Protein AF-A0A433P7K1-F1 (afdb_monomer_lite)

InterPro domains:
  IPR014752 Arrestin-like, C-terminal domain superfamily [G3DSA:2.60.40.640] (4-95)

Organism: NCBI:txid994334

Foldseek 3Di:
DDDDDDDPPPPPPPPPPPPDPPDDPPDDDDDDDDDDDDPPDPQAFFDDPPPPDTDWDKDKDWDDDPPDPDDIDIDIDTDGDHDDDDCVDPQFQAKDKDKDKAFCVNVPPDDDDDDDDDDPVDGFIWIFIAIFRGRDDDVPGDRDDPDPDRPGDGDDD

pLDDT: mean 71.17, std 17.54, range [34.78, 93.5]

Secondary structure (DSSP, 8-state):
-PPPPPPP-----------S-----SS-----------TTS--PPPEEETTTEEE-EEEEEEE--TT-SSPPEEEEEEE-------TTSGGGG--EEEEEEEEHHHH--S--------------EEEEEEEES-S---TT-----S------B----

Radius of gyration: 35.49 Å; chains: 1; bounding box: 98×57×79 Å

Structure (mmCIF, N/CA/C/O backbone):
data_AF-A0A433P7K1-F1
#
_entry.id   AF-A0A433P7K1-F1
#
loop_
_atom_site.group_PDB
_atom_site.id
_atom_site.type_symbol
_atom_site.label_atom_id
_atom_site.label_alt_id
_atom_site.label_comp_id
_atom_site.label_asym_id
_atom_site.label_entity_id
_atom_site.label_seq_id
_atom_site.pdbx_PDB_ins_code
_atom_site.Cartn_x
_atom_site.Cartn_y
_atom_site.Cartn_z
_atom_site.occupancy
_atom_site.B_iso_or_equiv
_atom_site.auth_seq_id
_atom_site.auth_comp_id
_atom_site.auth_asym_id
_atom_site.auth_atom_id
_atom_site.pdbx_PDB_model_num
ATOM 1 N N . MET A 1 1 ? -63.095 -32.916 33.454 1.00 42.34 1 MET A N 1
ATOM 2 C CA . MET A 1 1 ? -62.259 -32.723 34.657 1.00 42.34 1 MET A CA 1
ATOM 3 C C . MET A 1 1 ? -61.052 -31.912 34.228 1.00 42.34 1 MET A C 1
ATOM 5 O O . MET A 1 1 ? -60.185 -32.436 33.545 1.00 42.34 1 MET A O 1
ATOM 9 N N . THR A 1 2 ? -61.092 -30.609 34.478 1.00 45.50 2 THR A N 1
ATOM 10 C CA . THR A 1 2 ? -60.116 -29.614 34.014 1.00 45.50 2 THR A CA 1
ATOM 11 C C . THR A 1 2 ? -59.129 -29.316 35.136 1.00 45.50 2 THR A C 1
ATOM 13 O O . THR A 1 2 ? -59.542 -28.942 36.232 1.00 45.50 2 THR A O 1
ATOM 16 N N . LEU A 1 3 ? -57.841 -29.530 34.867 1.00 49.00 3 LEU A N 1
ATOM 17 C CA . LEU A 1 3 ? -56.744 -29.209 35.780 1.00 49.00 3 LEU A CA 1
ATOM 18 C C . LEU A 1 3 ? -56.605 -27.679 35.919 1.00 49.00 3 LEU A C 1
ATOM 20 O O . LEU A 1 3 ? -56.736 -26.984 34.909 1.00 49.00 3 LEU A O 1
ATOM 24 N N . PRO A 1 4 ? -56.338 -27.142 37.122 1.00 53.22 4 PRO A N 1
ATOM 25 C CA . PRO A 1 4 ? -56.082 -25.720 37.300 1.00 53.22 4 PRO A CA 1
ATOM 26 C C . PRO A 1 4 ? -54.683 -25.351 36.787 1.00 53.22 4 PRO A C 1
ATOM 28 O O . PRO A 1 4 ? -53.683 -25.984 37.126 1.00 53.22 4 PRO A O 1
ATOM 31 N N . THR A 1 5 ? -54.633 -24.317 35.953 1.00 62.72 5 THR A N 1
ATOM 32 C CA . THR A 1 5 ? -53.419 -23.682 35.432 1.00 62.72 5 THR A CA 1
ATOM 33 C C . THR A 1 5 ? -52.650 -22.992 36.572 1.00 62.72 5 THR A C 1
ATOM 35 O O . THR A 1 5 ? -53.290 -22.354 37.411 1.00 62.72 5 THR A O 1
ATOM 38 N N . PRO A 1 6 ? -51.307 -23.077 36.626 1.00 56.12 6 PRO A N 1
ATOM 39 C CA . PRO A 1 6 ? -50.515 -22.331 37.603 1.00 56.12 6 PRO A CA 1
ATOM 40 C C . PRO A 1 6 ? -50.603 -20.810 37.364 1.00 56.12 6 PRO A C 1
ATOM 42 O O . PRO A 1 6 ? -50.883 -20.390 36.234 1.00 56.12 6 PRO A O 1
ATOM 45 N N . PRO A 1 7 ? -50.369 -19.981 38.401 1.00 54.16 7 PRO A N 1
ATOM 46 C CA . PRO A 1 7 ? -50.376 -18.531 38.258 1.00 54.16 7 PRO A CA 1
ATOM 47 C C . PRO A 1 7 ? -49.285 -18.098 37.277 1.00 54.16 7 PRO A C 1
ATOM 49 O O . PRO A 1 7 ? -48.172 -18.626 37.305 1.00 54.16 7 PRO A O 1
ATOM 52 N N . ARG A 1 8 ? -49.620 -17.147 36.401 1.00 53.72 8 ARG A N 1
ATOM 53 C CA . ARG A 1 8 ? -48.635 -16.443 35.582 1.00 53.72 8 ARG A CA 1
ATOM 54 C C . ARG A 1 8 ? -47.794 -15.587 36.524 1.00 53.72 8 ARG A C 1
ATOM 56 O O . ARG A 1 8 ? -48.334 -14.807 37.300 1.00 53.72 8 ARG A O 1
ATOM 63 N N . ASP A 1 9 ? -46.491 -15.832 36.504 1.00 54.47 9 ASP A N 1
ATOM 64 C CA . ASP A 1 9 ? -45.502 -14.959 37.116 1.00 54.47 9 ASP A CA 1
ATOM 65 C C . ASP A 1 9 ? -45.401 -13.735 36.207 1.00 54.47 9 ASP A C 1
ATOM 67 O O . ASP A 1 9 ? -44.711 -13.742 35.184 1.00 54.47 9 ASP A O 1
ATOM 71 N N . ASP A 1 10 ? -46.225 -12.737 36.513 1.00 48.81 10 ASP A N 1
ATOM 72 C CA . ASP A 1 10 ? -46.246 -11.442 35.853 1.00 48.81 10 ASP A CA 1
ATOM 73 C C . ASP A 1 10 ? -45.003 -10.671 36.319 1.00 48.81 10 ASP A C 1
ATOM 75 O O . ASP A 1 10 ? -45.071 -9.741 37.120 1.00 48.81 10 ASP A O 1
ATOM 79 N N . GLY A 1 11 ? -43.836 -11.115 35.850 1.00 46.97 11 GLY A N 1
ATOM 80 C CA . GLY A 1 11 ? -42.583 -10.388 35.963 1.00 46.97 11 GLY A CA 1
ATOM 81 C C . GLY A 1 11 ? -42.649 -9.133 35.101 1.00 46.97 11 GLY A C 1
ATOM 82 O O . GLY A 1 11 ? -42.068 -9.086 34.018 1.00 46.97 11 GLY A O 1
ATOM 83 N N . GLU A 1 12 ? -43.381 -8.121 35.566 1.00 43.31 12 GLU A N 1
ATOM 84 C CA . GLU A 1 12 ? -43.163 -6.738 35.163 1.00 43.31 12 GLU A CA 1
ATOM 85 C C . GLU A 1 12 ? -41.742 -6.360 35.600 1.00 43.31 12 GLU A C 1
ATOM 87 O O . GLU A 1 12 ? -41.503 -5.841 36.691 1.00 43.31 12 GLU A O 1
ATOM 92 N N . GLU A 1 13 ? -40.757 -6.642 34.743 1.00 50.41 13 GLU A N 1
ATOM 93 C CA . GLU A 1 13 ? -39.520 -5.876 34.757 1.00 50.41 13 GLU A CA 1
ATOM 94 C C . GLU A 1 13 ? -39.895 -4.434 34.417 1.00 50.41 13 GLU A C 1
ATOM 96 O O . GLU A 1 13 ? -40.011 -4.039 33.254 1.00 50.41 13 GLU A O 1
ATOM 101 N N . ASP A 1 14 ? -40.099 -3.644 35.468 1.00 44.91 14 ASP A N 1
ATOM 102 C CA . ASP A 1 14 ? -40.046 -2.191 35.449 1.00 44.91 14 ASP A CA 1
ATOM 10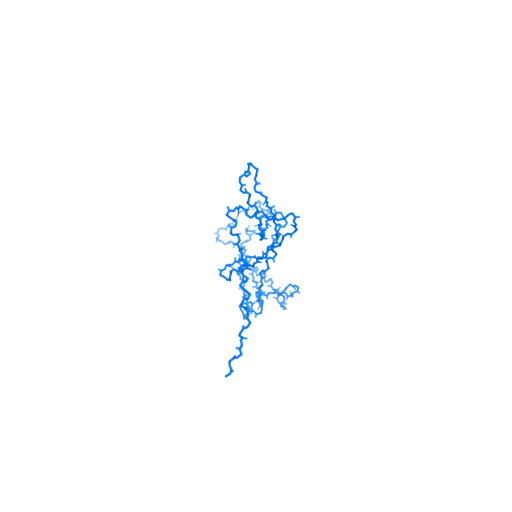3 C C . ASP A 1 14 ? -38.665 -1.768 34.919 1.00 44.91 14 ASP A C 1
ATOM 105 O O . ASP A 1 14 ? -37.747 -1.400 35.662 1.00 44.91 14 ASP A O 1
ATOM 109 N N . VAL A 1 15 ? -38.493 -1.803 33.595 1.00 49.34 15 VAL A N 1
ATOM 110 C CA . VAL A 1 15 ? -37.402 -1.120 32.909 1.00 49.34 15 VAL A CA 1
ATOM 111 C C . VAL A 1 15 ? -37.699 0.365 33.050 1.00 49.34 15 VAL A C 1
ATOM 113 O O . VAL A 1 15 ? -38.279 1.013 32.174 1.00 49.34 15 VAL A O 1
ATOM 116 N N . LYS A 1 16 ? -37.308 0.922 34.201 1.00 49.59 16 LYS A N 1
ATOM 117 C CA . LYS A 1 16 ? -37.232 2.360 34.425 1.00 49.59 16 LYS A CA 1
ATOM 118 C C . LYS A 1 16 ? -36.347 2.941 33.329 1.00 49.59 16 LYS A C 1
ATOM 120 O O . LYS A 1 16 ? -35.124 2.941 33.428 1.00 49.59 16 LYS A O 1
ATOM 125 N N . LYS A 1 17 ? -36.983 3.459 32.277 1.00 52.22 17 LYS A N 1
ATOM 126 C CA . LYS A 1 17 ? -36.369 4.320 31.266 1.00 52.22 17 LYS A CA 1
ATOM 127 C C . LYS A 1 17 ? -35.896 5.590 31.975 1.00 52.22 17 LYS A C 1
ATOM 129 O O . LYS A 1 17 ? -36.625 6.579 32.066 1.00 52.22 17 LYS A O 1
ATOM 134 N N . SER A 1 18 ? -34.684 5.563 32.518 1.00 50.53 18 SER A N 1
ATOM 135 C CA . SER A 1 18 ? -34.020 6.755 33.021 1.00 50.53 18 SER A CA 1
ATOM 136 C C . SER A 1 18 ? -33.713 7.663 31.826 1.00 50.53 18 SER A C 1
ATOM 138 O O . SER A 1 18 ? -32.836 7.402 31.010 1.00 50.53 18 SER A O 1
ATOM 140 N N . LYS A 1 19 ? -34.479 8.752 31.694 1.00 56.34 19 LYS A N 1
ATOM 141 C CA . LYS A 1 19 ? -34.208 9.867 30.768 1.00 56.34 19 LYS A CA 1
ATOM 142 C C . LYS A 1 19 ? -33.075 10.750 31.312 1.00 56.34 19 LYS A C 1
ATOM 144 O O . LYS A 1 19 ? -33.246 11.953 31.481 1.00 56.34 19 LYS A O 1
ATOM 149 N N . GLY A 1 20 ? -31.949 10.140 31.658 1.00 55.28 20 GLY A N 1
ATOM 150 C CA . GLY A 1 20 ? -30.733 10.820 32.090 1.00 55.28 20 GLY A CA 1
ATOM 151 C C . GLY A 1 20 ? -29.548 10.341 31.255 1.00 55.28 20 GLY A C 1
ATOM 152 O O . GLY A 1 20 ? -29.640 9.272 30.649 1.00 55.28 20 GLY A O 1
ATOM 153 N N . PRO A 1 21 ? -28.451 11.113 31.184 1.00 63.31 21 PRO A N 1
ATOM 154 C CA . PRO A 1 21 ? -27.229 10.635 30.553 1.00 63.31 21 PRO A CA 1
ATOM 155 C C . PRO A 1 21 ? -26.833 9.299 31.189 1.00 63.31 21 PRO A C 1
ATOM 157 O O . PRO A 1 21 ? -26.776 9.177 32.414 1.00 63.31 21 PRO A O 1
ATOM 160 N N . ILE A 1 22 ? -26.619 8.284 30.349 1.00 73.62 22 ILE A N 1
ATOM 161 C CA . ILE A 1 22 ? -2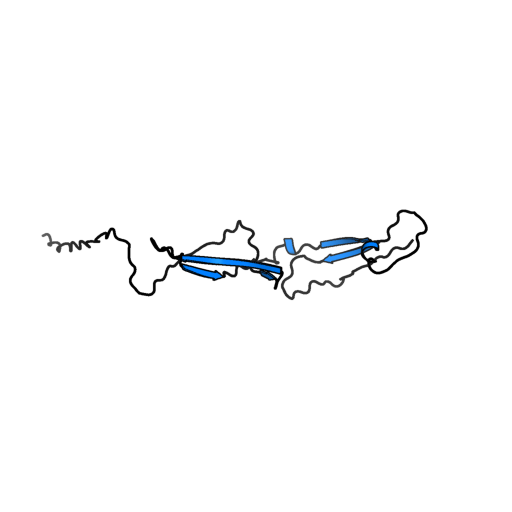6.160 6.970 30.793 1.00 73.62 22 ILE A CA 1
ATOM 162 C C . ILE A 1 22 ? -24.704 7.144 31.212 1.00 73.62 22 ILE A C 1
ATOM 164 O O . ILE A 1 22 ? -23.796 7.157 30.382 1.00 73.62 22 ILE A O 1
ATOM 168 N N . THR A 1 23 ? -24.486 7.341 32.507 1.00 73.69 23 THR A N 1
ATOM 169 C CA . THR A 1 23 ? -23.146 7.340 33.081 1.00 73.69 23 THR A CA 1
ATOM 170 C C . THR A 1 23 ? -22.702 5.893 33.206 1.00 73.69 23 THR A C 1
ATOM 172 O O . THR A 1 23 ? -23.307 5.113 33.937 1.00 73.69 23 THR A O 1
ATOM 175 N N . LEU A 1 24 ? -21.663 5.527 32.462 1.00 78.88 24 LEU A N 1
ATOM 176 C CA . LEU A 1 24 ? -21.035 4.223 32.600 1.00 78.88 24 LEU A CA 1
ATOM 177 C C . LEU A 1 24 ? -20.294 4.142 33.940 1.00 78.88 24 LEU A C 1
ATOM 179 O O . LEU A 1 24 ? -19.613 5.090 34.334 1.00 78.88 24 LEU A O 1
ATOM 183 N N . ASP A 1 25 ? -20.393 2.996 34.614 1.00 87.81 25 ASP A N 1
ATOM 184 C CA . ASP A 1 25 ? -19.639 2.741 35.843 1.00 87.81 25 ASP A CA 1
ATOM 185 C C . ASP A 1 25 ? -18.128 2.875 35.609 1.00 87.81 25 ASP A C 1
ATOM 187 O O . ASP A 1 25 ? -17.634 2.636 34.501 1.00 87.81 25 ASP A O 1
ATOM 191 N N . ALA A 1 26 ? -17.379 3.184 36.670 1.00 84.00 26 ALA A N 1
ATOM 192 C CA . ALA A 1 26 ? -15.918 3.266 36.661 1.00 84.00 26 ALA A CA 1
ATOM 193 C C . ALA A 1 26 ? -15.263 1.872 36.557 1.00 84.00 26 ALA A C 1
ATOM 195 O O . ALA A 1 26 ? -14.602 1.395 37.477 1.00 84.00 26 ALA A O 1
ATOM 196 N N . LYS A 1 27 ? -15.472 1.206 35.422 1.00 90.50 27 LYS A N 1
ATOM 197 C CA . LYS A 1 27 ? -14.898 -0.088 35.052 1.00 90.50 27 LYS A CA 1
ATOM 198 C C . LYS A 1 27 ? -14.337 -0.025 33.636 1.00 90.50 27 LYS A C 1
ATOM 200 O O . LYS A 1 27 ? -14.585 0.926 32.897 1.00 90.50 27 LYS A O 1
ATOM 205 N N . GLN A 1 28 ? -13.575 -1.043 33.253 1.00 88.81 28 GLN A N 1
ATOM 206 C CA . GLN A 1 28 ? -13.144 -1.186 31.870 1.00 88.81 28 GLN A CA 1
ATOM 207 C C . GLN A 1 28 ? -14.355 -1.507 30.988 1.00 88.81 28 GLN A C 1
ATOM 209 O O . GLN A 1 28 ? -15.113 -2.432 31.277 1.00 88.81 28 GLN A O 1
ATOM 214 N N . HIS A 1 29 ? -14.511 -0.742 29.910 1.00 89.00 29 HIS A N 1
ATOM 215 C CA . HIS A 1 29 ? -15.521 -0.970 28.878 1.00 89.00 29 HIS A CA 1
ATOM 216 C C . HIS A 1 29 ? -14.829 -1.328 27.572 1.00 89.00 29 HIS A C 1
ATOM 218 O O . HIS A 1 29 ? -13.711 -0.884 27.305 1.00 89.00 29 HIS A O 1
ATOM 224 N N . SER A 1 30 ? -15.480 -2.153 26.765 1.00 90.31 30 SER A N 1
ATOM 225 C CA . SER A 1 30 ? -14.998 -2.544 25.444 1.00 90.31 30 SER A CA 1
ATOM 226 C C . SER A 1 30 ? -16.095 -2.262 24.431 1.00 90.31 30 SER A C 1
ATOM 228 O O . SER A 1 30 ? -17.255 -2.592 24.666 1.00 90.31 30 SER A O 1
ATOM 230 N N . PHE A 1 31 ? -15.715 -1.606 23.339 1.00 88.88 31 PHE A N 1
ATOM 231 C CA . PHE A 1 31 ? -16.606 -1.233 22.251 1.00 88.88 31 PHE A CA 1
ATOM 232 C C . PHE A 1 31 ? -16.071 -1.890 20.988 1.00 88.88 31 PHE A C 1
ATOM 234 O O . PHE A 1 31 ? -15.028 -1.491 20.470 1.00 88.88 31 PHE A O 1
ATOM 241 N N . GLU A 1 32 ? -16.748 -2.939 20.542 1.00 92.06 32 GLU A N 1
ATOM 242 C CA . GLU A 1 32 ? -16.380 -3.643 19.321 1.00 92.06 32 GLU A CA 1
ATOM 243 C C . GLU A 1 32 ? -16.882 -2.869 18.103 1.00 92.06 32 GLU A C 1
ATOM 245 O O . GLU A 1 32 ? -17.973 -2.294 18.112 1.00 92.06 32 GLU A O 1
ATOM 250 N N . PHE A 1 33 ? -16.070 -2.846 17.052 1.00 89.94 33 PHE A N 1
ATOM 251 C CA . PHE A 1 33 ? -16.443 -2.285 15.764 1.00 89.94 33 PHE A CA 1
ATOM 252 C C . PHE A 1 33 ? -15.790 -3.093 14.646 1.00 89.94 33 PHE A C 1
ATOM 254 O O . PHE A 1 33 ? -14.722 -3.679 14.820 1.00 89.94 33 PHE A O 1
ATOM 261 N N . GLU A 1 34 ? -16.429 -3.078 13.483 1.00 90.69 34 GLU A N 1
ATOM 262 C CA . GLU A 1 34 ? -15.927 -3.682 12.257 1.00 90.69 34 GLU A CA 1
ATOM 263 C C . GLU A 1 34 ? -16.025 -2.652 11.133 1.00 90.69 34 GLU A C 1
ATOM 265 O O . GLU A 1 34 ? -16.952 -1.838 11.090 1.00 90.69 34 GLU A O 1
ATOM 270 N N . PHE A 1 35 ? -15.055 -2.670 10.225 1.00 88.38 35 PHE A N 1
ATOM 271 C CA . PHE A 1 35 ? -15.108 -1.887 9.001 1.00 88.38 35 PHE A CA 1
ATOM 272 C C . PHE A 1 35 ? -14.530 -2.702 7.849 1.00 88.38 35 PHE A C 1
ATOM 274 O O . PHE A 1 35 ? -13.627 -3.517 8.029 1.00 88.38 35 PHE A O 1
ATOM 281 N N . VAL A 1 36 ? -15.049 -2.451 6.651 1.00 86.75 36 VAL A N 1
ATOM 282 C CA . VAL A 1 36 ? -14.590 -3.090 5.420 1.00 86.75 36 VAL A CA 1
ATOM 283 C C . VAL A 1 36 ? -13.903 -2.038 4.566 1.00 86.75 36 VAL A C 1
ATOM 285 O O . VAL A 1 36 ? -14.438 -0.947 4.366 1.00 86.75 36 VAL A O 1
ATOM 288 N N . ILE A 1 37 ? -12.717 -2.366 4.058 1.00 83.25 37 ILE A N 1
ATOM 289 C CA . ILE A 1 37 ? -12.010 -1.520 3.097 1.00 83.25 37 ILE A CA 1
ATOM 290 C C . ILE A 1 37 ? -12.726 -1.649 1.741 1.00 83.25 37 ILE A C 1
ATOM 292 O O . ILE A 1 37 ? -12.844 -2.767 1.235 1.00 83.25 37 ILE A O 1
ATOM 296 N N . PRO A 1 38 ? -13.230 -0.554 1.142 1.00 82.56 38 PRO A N 1
ATOM 297 C CA . PRO A 1 38 ? -13.932 -0.631 -0.134 1.00 82.56 38 PRO A CA 1
ATOM 298 C C . PRO A 1 38 ? -13.019 -1.108 -1.272 1.00 82.56 38 PRO A C 1
ATOM 300 O O . PRO A 1 38 ? -11.942 -0.556 -1.483 1.00 82.56 38 PRO A O 1
ATOM 303 N N . ASN A 1 39 ? -13.481 -2.087 -2.056 1.00 78.31 39 ASN A N 1
ATOM 304 C CA . ASN A 1 39 ? -12.719 -2.666 -3.176 1.00 78.31 39 ASN A CA 1
ATOM 305 C C . ASN A 1 39 ? -12.633 -1.756 -4.415 1.00 78.31 39 ASN A C 1
ATOM 307 O O . ASN A 1 39 ? -11.929 -2.071 -5.367 1.00 78.31 39 ASN A O 1
ATOM 311 N N . ASN A 1 40 ? -13.393 -0.662 -4.444 1.00 81.06 40 ASN A N 1
ATOM 312 C CA . ASN A 1 40 ? -13.419 0.301 -5.545 1.00 81.06 40 ASN A CA 1
ATOM 313 C C . ASN A 1 40 ? -12.429 1.461 -5.356 1.00 81.06 40 ASN A C 1
ATOM 315 O O . ASN A 1 40 ? -12.435 2.395 -6.155 1.00 81.06 40 ASN A O 1
ATOM 319 N N . LEU A 1 41 ? -11.630 1.433 -4.289 1.00 78.88 41 LEU A N 1
ATOM 320 C CA . LEU A 1 41 ? -10.606 2.429 -4.011 1.00 78.88 41 LEU A CA 1
ATOM 321 C C . LEU A 1 41 ? -9.232 1.821 -4.289 1.00 78.88 41 LEU A C 1
ATOM 323 O O . LEU A 1 41 ? -8.871 0.795 -3.716 1.00 78.88 41 LEU A O 1
ATOM 327 N N . GLU A 1 42 ? -8.454 2.478 -5.144 1.00 79.31 42 GLU A N 1
ATOM 328 C CA . GLU A 1 42 ? -7.043 2.155 -5.354 1.00 79.31 42 GLU A CA 1
ATOM 329 C C . GLU A 1 42 ? -6.241 2.673 -4.154 1.00 79.31 42 GLU A C 1
ATOM 331 O O . GLU A 1 42 ? -5.741 3.799 -4.144 1.00 79.31 42 GLU A O 1
ATOM 336 N N . LEU A 1 43 ? -6.201 1.873 -3.087 1.00 81.62 43 LEU A N 1
ATOM 337 C CA . LEU A 1 43 ? -5.462 2.193 -1.873 1.00 81.62 43 LEU A CA 1
ATOM 338 C C . LEU A 1 43 ? -4.035 1.638 -1.968 1.00 81.62 43 LEU A C 1
ATOM 340 O O . LEU A 1 43 ? -3.864 0.417 -1.964 1.00 81.62 43 LEU A O 1
ATOM 344 N N . PRO A 1 44 ? -3.004 2.499 -2.020 1.00 83.75 44 PRO A N 1
ATOM 345 C CA . PRO A 1 44 ? -1.623 2.038 -2.055 1.00 83.75 44 PRO A CA 1
ATOM 346 C C . PRO A 1 44 ? -1.235 1.340 -0.748 1.00 83.75 44 PRO A C 1
ATOM 348 O O . PRO A 1 44 ? -1.783 1.620 0.322 1.00 83.75 44 PRO A O 1
ATOM 351 N N . SER A 1 45 ? -0.233 0.466 -0.815 1.00 85.88 45 SER A N 1
ATOM 352 C CA . SER A 1 45 ? 0.355 -0.140 0.384 1.00 85.88 45 SER A CA 1
ATOM 353 C C . SER A 1 45 ? 0.849 0.906 1.384 1.00 85.88 45 SER A C 1
ATOM 355 O O . SER A 1 45 ? 1.363 1.962 1.007 1.00 85.88 45 SER A O 1
ATOM 357 N N . PHE A 1 46 ? 0.781 0.557 2.668 1.00 86.19 46 PHE A N 1
ATOM 358 C CA . PHE A 1 46 ? 1.553 1.217 3.710 1.00 86.19 46 PHE A CA 1
ATOM 359 C C . PHE A 1 46 ? 3.030 1.241 3.299 1.00 86.19 46 PHE A C 1
ATOM 361 O O . PHE A 1 46 ? 3.622 0.200 3.005 1.00 86.19 46 PHE A O 1
ATOM 368 N N . MET A 1 47 ? 3.619 2.433 3.275 1.00 83.88 47 MET A N 1
ATOM 369 C CA . MET A 1 47 ? 4.993 2.642 2.831 1.00 83.88 47 MET A CA 1
ATOM 370 C C . MET A 1 47 ? 5.627 3.768 3.637 1.00 83.88 47 MET A C 1
ATOM 372 O O . MET A 1 47 ? 5.022 4.821 3.824 1.00 83.88 47 MET A O 1
ATOM 376 N N . GLU A 1 48 ? 6.865 3.565 4.070 1.00 82.00 48 GLU A N 1
ATOM 377 C CA . GLU A 1 48 ? 7.679 4.582 4.729 1.00 82.00 48 GLU A CA 1
ATOM 378 C C . GLU A 1 48 ? 8.958 4.780 3.908 1.00 82.00 48 GLU A C 1
ATOM 380 O O . GLU A 1 48 ? 9.863 3.945 3.918 1.00 82.00 48 GLU A O 1
ATOM 385 N N . LEU A 1 49 ? 9.013 5.873 3.146 1.00 79.56 49 LEU A N 1
ATOM 386 C CA . LEU A 1 49 ? 10.201 6.292 2.405 1.00 79.56 49 LEU A CA 1
ATOM 387 C C . LEU A 1 49 ? 11.005 7.223 3.306 1.00 79.56 49 LEU A C 1
ATOM 389 O O . LEU A 1 49 ? 10.916 8.439 3.160 1.00 79.56 49 LEU A O 1
ATOM 393 N N . PHE A 1 50 ? 11.745 6.653 4.261 1.00 76.44 50 PHE A N 1
ATOM 394 C CA . PHE A 1 50 ? 12.663 7.343 5.183 1.00 76.44 50 PHE A CA 1
ATOM 395 C C . PHE A 1 50 ? 12.286 8.809 5.503 1.00 76.44 50 PHE A C 1
ATOM 397 O O . PHE A 1 50 ? 11.561 9.061 6.458 1.00 76.44 50 PHE A O 1
ATOM 404 N N . LYS A 1 51 ? 12.796 9.782 4.725 1.00 78.31 51 LYS A N 1
ATOM 405 C CA . LYS A 1 51 ? 12.574 11.230 4.918 1.00 78.31 51 LYS A CA 1
ATOM 406 C C . LYS A 1 51 ? 11.697 11.906 3.855 1.00 78.31 51 LYS A C 1
ATOM 408 O O . LYS A 1 51 ? 11.401 13.087 3.998 1.00 78.31 51 LYS A O 1
ATOM 413 N N . GLU A 1 52 ? 11.328 11.208 2.789 1.00 78.25 52 GLU A N 1
ATOM 414 C CA . GLU A 1 52 ? 10.721 11.799 1.585 1.00 78.25 52 GLU A CA 1
ATOM 415 C C . GLU A 1 52 ? 9.196 11.678 1.573 1.00 78.2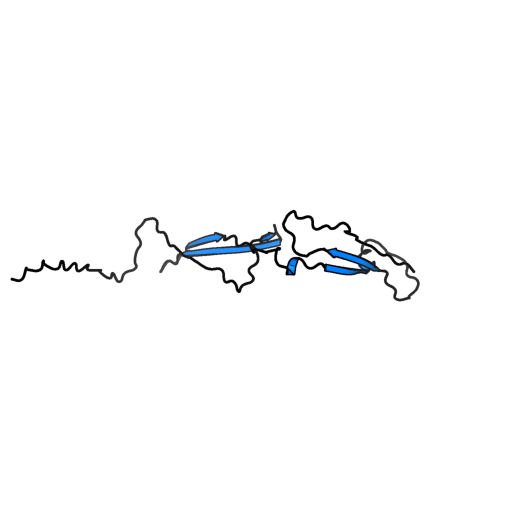5 52 GLU A C 1
ATOM 417 O O . GLU A 1 52 ? 8.516 12.511 0.977 1.00 78.25 52 GLU A O 1
ATOM 422 N N . GLY A 1 53 ? 8.636 10.691 2.274 1.00 82.19 53 GLY A N 1
ATOM 423 C CA . GLY A 1 53 ? 7.190 10.561 2.398 1.00 82.19 53 GLY A CA 1
ATOM 424 C C . GLY A 1 53 ? 6.753 9.283 3.099 1.00 82.19 53 GLY A C 1
ATOM 425 O O . GLY A 1 53 ? 7.498 8.310 3.191 1.00 82.19 53 GLY A O 1
ATOM 426 N N . MET A 1 54 ? 5.515 9.278 3.587 1.00 87.62 54 MET A N 1
ATOM 427 C CA . MET A 1 54 ? 4.892 8.078 4.138 1.00 87.62 54 MET A CA 1
ATOM 428 C C . MET A 1 54 ? 3.436 7.964 3.692 1.00 87.62 54 MET A C 1
ATOM 430 O O . MET A 1 54 ? 2.721 8.963 3.608 1.00 87.62 54 MET A O 1
ATOM 434 N N . ILE A 1 55 ? 2.998 6.733 3.454 1.00 87.06 55 ILE A N 1
ATOM 435 C CA . ILE A 1 55 ? 1.600 6.355 3.267 1.00 87.06 55 ILE A CA 1
ATOM 436 C C . ILE A 1 55 ? 1.190 5.575 4.511 1.00 87.06 55 ILE A C 1
ATOM 438 O O . ILE A 1 55 ? 1.715 4.491 4.768 1.00 87.06 55 ILE A O 1
ATOM 442 N N . ARG A 1 56 ? 0.261 6.134 5.295 1.00 90.31 56 ARG A N 1
ATOM 443 C CA . ARG A 1 56 ? -0.201 5.555 6.559 1.00 90.31 56 ARG A CA 1
ATOM 444 C C . ARG A 1 56 ? -1.714 5.623 6.678 1.00 90.31 56 ARG A C 1
ATOM 446 O O . ARG A 1 56 ? -2.309 6.675 6.467 1.00 90.31 56 ARG A O 1
ATOM 453 N N . TYR A 1 57 ? -2.299 4.518 7.125 1.00 89.62 57 TYR A N 1
ATOM 454 C CA . TYR A 1 57 ? -3.705 4.431 7.493 1.00 89.62 57 TYR A CA 1
ATOM 455 C C . TYR A 1 57 ? -3.825 4.434 9.015 1.00 89.62 57 TYR A C 1
ATOM 457 O O . TYR A 1 57 ? -3.111 3.701 9.703 1.00 89.62 57 TYR A O 1
ATOM 465 N N . THR A 1 58 ? -4.703 5.277 9.549 1.00 91.56 58 THR A N 1
ATOM 466 C CA . THR A 1 58 ? -4.867 5.461 10.994 1.00 91.56 58 THR A CA 1
ATOM 467 C C . THR A 1 58 ? -6.343 5.365 11.359 1.00 91.56 58 THR A C 1
ATOM 469 O O . THR A 1 58 ? -7.178 6.052 10.776 1.00 91.56 58 THR A O 1
ATOM 472 N N . LEU A 1 59 ? -6.653 4.525 12.343 1.00 91.62 59 LEU A N 1
ATOM 473 C CA . LEU A 1 59 ? -7.926 4.528 13.049 1.00 91.62 59 LEU A CA 1
ATOM 474 C C . LEU A 1 59 ? -7.821 5.499 14.215 1.00 91.62 59 LEU A C 1
ATOM 476 O O . LEU A 1 59 ? -6.971 5.337 15.090 1.00 91.62 59 LEU A O 1
ATOM 480 N N . THR A 1 60 ? -8.694 6.497 14.225 1.00 91.69 60 THR A N 1
ATOM 481 C CA . THR A 1 60 ? -8.756 7.491 15.295 1.00 91.69 60 THR A CA 1
ATOM 482 C C . THR A 1 60 ? -10.037 7.284 16.077 1.00 91.69 60 THR A C 1
ATOM 484 O O . THR A 1 60 ? -11.130 7.451 15.541 1.00 91.69 60 THR A O 1
ATOM 487 N N . CYS A 1 61 ? -9.907 6.948 17.355 1.00 90.69 61 CYS A N 1
ATOM 488 C CA . CYS A 1 61 ? -11.027 6.948 18.279 1.00 90.69 61 CYS A CA 1
ATOM 489 C C . CYS A 1 61 ? -11.074 8.303 18.983 1.00 90.69 61 CYS A C 1
ATOM 491 O O . CYS A 1 61 ? -10.096 8.741 19.595 1.00 90.69 61 CYS A O 1
ATOM 493 N N . VAL A 1 62 ? -12.213 8.979 18.865 1.00 89.81 62 VAL A N 1
ATOM 494 C CA . VAL A 1 62 ? -12.470 10.274 19.493 1.00 89.81 62 VAL A CA 1
ATOM 495 C C . VAL A 1 62 ? -13.569 10.073 20.519 1.00 89.81 62 VAL A C 1
ATOM 497 O O . VAL A 1 62 ? -14.682 9.680 20.181 1.00 89.81 62 VAL A O 1
ATOM 500 N N . HIS A 1 63 ? -13.253 10.354 21.776 1.00 85.69 63 HIS A N 1
ATOM 501 C CA . HIS A 1 63 ? -14.244 10.395 22.836 1.00 85.69 63 HIS A CA 1
ATOM 502 C C . HIS A 1 63 ? -14.689 11.841 23.025 1.00 85.69 63 HIS A C 1
ATOM 504 O O . HIS A 1 63 ? -13.946 12.683 23.545 1.00 85.69 63 HIS A O 1
ATOM 510 N N . ASP A 1 64 ? -15.905 12.102 22.555 1.00 79.62 64 ASP A N 1
ATOM 511 C CA . ASP A 1 64 ? -16.579 13.382 22.694 1.00 79.62 64 ASP A CA 1
ATOM 512 C C . ASP A 1 64 ? -17.283 13.455 24.054 1.00 79.62 64 ASP A C 1
ATOM 514 O O . ASP A 1 64 ? -18.097 12.595 24.398 1.00 79.62 64 ASP A O 1
ATOM 518 N N . LYS A 1 65 ? -16.928 14.460 24.855 1.00 73.44 65 LYS A N 1
ATOM 519 C CA . LYS A 1 65 ? -17.507 14.682 26.181 1.00 73.44 65 LYS A CA 1
ATOM 520 C C . LYS A 1 65 ? -18.444 15.874 26.091 1.00 73.44 65 LYS A C 1
ATOM 522 O O . LYS A 1 65 ? -18.009 16.992 25.823 1.00 73.44 65 LYS A O 1
ATOM 527 N N . ALA A 1 66 ? -19.725 15.654 26.375 1.00 68.00 66 ALA A N 1
ATOM 528 C CA . ALA A 1 66 ? -20.679 16.750 26.447 1.00 68.00 66 ALA A CA 1
ATOM 529 C C . ALA A 1 66 ? -20.247 17.758 27.534 1.00 68.00 66 ALA A C 1
ATOM 531 O O . ALA A 1 66 ? -20.032 17.387 28.688 1.00 68.00 66 ALA A O 1
ATOM 532 N N . HIS A 1 67 ? -20.155 19.038 27.159 1.00 62.66 67 HIS A N 1
ATOM 533 C CA . HIS A 1 67 ? -19.966 20.197 28.047 1.00 62.66 67 HIS A CA 1
ATOM 534 C C . HIS A 1 67 ? -18.584 20.413 28.701 1.00 62.66 67 HIS A C 1
ATOM 536 O O . HIS A 1 67 ? -18.495 21.156 29.680 1.00 62.66 67 HIS A O 1
ATOM 542 N N . THR A 1 68 ? -17.484 19.873 28.168 1.00 57.47 68 THR A N 1
ATOM 543 C CA . THR A 1 68 ? -16.135 20.260 28.632 1.00 57.47 68 THR A CA 1
ATOM 544 C C . THR A 1 68 ? -15.550 21.423 27.823 1.00 57.47 68 THR A C 1
ATOM 546 O O . THR A 1 68 ? -15.437 21.350 26.607 1.00 57.47 68 THR A O 1
ATOM 549 N N . LEU A 1 69 ? -15.093 22.480 28.510 1.00 61.00 69 LEU A N 1
ATOM 550 C CA . LEU A 1 69 ? -14.275 23.572 27.938 1.00 61.00 69 LEU A CA 1
ATOM 551 C C . LEU A 1 69 ? -12.860 23.109 27.509 1.00 61.00 69 LEU A C 1
ATOM 553 O O . LEU A 1 69 ? -12.102 23.886 26.935 1.00 61.00 69 LEU A O 1
ATOM 557 N N . GLY A 1 70 ? -12.496 21.857 27.809 1.00 58.16 70 GLY A N 1
ATOM 558 C CA . GLY A 1 70 ? -11.252 21.203 27.402 1.00 58.16 70 GLY A CA 1
ATOM 559 C C . GLY A 1 70 ? -11.510 20.203 26.276 1.00 58.16 70 GLY A C 1
ATOM 560 O O . GLY A 1 70 ? -12.514 19.494 26.309 1.00 58.16 70 GLY A O 1
ATOM 561 N N . GLY A 1 71 ? -10.615 20.181 25.284 1.00 65.19 71 GLY A N 1
ATOM 562 C CA . GLY A 1 71 ? -10.762 19.425 24.037 1.00 65.19 71 GLY A CA 1
ATOM 563 C C . GLY A 1 71 ? -11.011 17.920 24.202 1.00 65.19 71 GLY A C 1
ATOM 564 O O . GLY A 1 71 ? -10.774 17.331 25.258 1.00 65.19 71 GLY A O 1
ATOM 565 N N . SER A 1 72 ? -11.496 17.300 23.127 1.00 77.62 72 SER A N 1
ATOM 566 C CA . SER A 1 72 ? -11.809 15.873 23.074 1.00 77.62 72 SER A CA 1
ATOM 567 C C . SER A 1 72 ? -10.572 15.003 23.313 1.00 77.62 72 SER A C 1
ATOM 569 O O . SER A 1 72 ? -9.458 15.315 22.881 1.00 77.62 72 SER A O 1
ATOM 571 N N . SER A 1 73 ? -10.765 13.879 24.007 1.00 83.81 73 SER A N 1
ATOM 572 C CA . SER A 1 73 ? -9.713 12.868 24.134 1.00 83.81 73 SER A CA 1
ATOM 573 C C . SER A 1 73 ? -9.677 12.022 22.868 1.00 83.81 73 SER A C 1
ATOM 575 O O . SER A 1 73 ? -10.717 11.516 22.443 1.00 83.81 73 SER A O 1
ATOM 577 N N . LYS A 1 74 ? -8.486 11.846 22.291 1.00 89.81 74 LYS A N 1
ATOM 578 C CA . LYS A 1 74 ? -8.268 11.019 21.103 1.00 89.81 74 LYS A CA 1
ATOM 579 C C . LYS A 1 74 ? -7.241 9.923 21.363 1.00 89.81 74 LYS A C 1
ATOM 581 O O . LYS A 1 74 ? -6.268 10.152 22.081 1.00 89.81 74 LYS A O 1
ATOM 586 N N . CYS A 1 75 ? -7.426 8.765 20.743 1.00 89.25 75 CYS A N 1
ATOM 587 C CA . CYS A 1 75 ? -6.375 7.766 20.585 1.00 89.25 75 CYS A CA 1
ATOM 588 C C . CYS A 1 75 ? -6.289 7.312 19.126 1.00 89.25 75 CYS A C 1
ATOM 590 O O . CYS A 1 75 ? -7.278 7.319 18.395 1.00 89.25 75 CYS A O 1
ATOM 592 N N . GLU A 1 76 ? -5.078 6.973 18.697 1.00 93.50 76 GLU A N 1
ATOM 593 C CA . GLU A 1 76 ? -4.762 6.636 17.311 1.00 93.50 76 GLU A CA 1
ATOM 594 C C . GLU A 1 76 ? -4.158 5.232 17.258 1.00 93.50 76 GLU A C 1
ATOM 596 O O . GLU A 1 76 ? -3.344 4.859 18.106 1.00 93.50 76 GLU A O 1
ATOM 601 N N . TYR A 1 77 ? -4.547 4.462 16.248 1.00 89.69 77 TYR A N 1
ATOM 602 C CA . TYR A 1 77 ? -4.008 3.143 15.953 1.00 89.69 77 TYR A CA 1
ATOM 603 C C . TYR A 1 77 ? -3.646 3.054 14.471 1.00 89.69 77 TYR A C 1
ATOM 605 O O . TYR A 1 77 ? -4.462 3.361 13.605 1.00 89.69 77 TYR A O 1
ATOM 613 N N . ASN A 1 78 ? -2.419 2.639 14.162 1.00 89.62 78 ASN A N 1
ATOM 614 C CA . ASN A 1 78 ? -1.963 2.517 12.779 1.00 89.62 78 ASN A CA 1
ATOM 615 C C . ASN A 1 78 ? -2.375 1.162 12.203 1.00 89.62 78 ASN A C 1
ATOM 617 O O . ASN A 1 78 ? -2.042 0.124 12.769 1.00 89.62 78 ASN A O 1
ATOM 621 N N . VAL A 1 79 ? -3.058 1.184 11.060 1.00 86.88 79 VAL A N 1
ATOM 622 C CA . VAL A 1 79 ? -3.496 -0.018 10.346 1.00 86.88 79 VAL A CA 1
ATOM 623 C C . VAL A 1 79 ? -2.533 -0.283 9.187 1.00 86.88 79 VAL A C 1
ATOM 625 O O . VAL A 1 79 ? -2.488 0.508 8.241 1.00 86.88 79 VAL A O 1
ATOM 628 N N . PRO A 1 80 ? -1.752 -1.375 9.220 1.00 80.88 80 PRO A N 1
ATOM 629 C CA . PRO A 1 80 ? -0.877 -1.736 8.114 1.00 80.88 80 PRO A CA 1
ATOM 630 C C . PRO A 1 80 ? -1.706 -2.362 6.985 1.00 80.88 80 PRO A C 1
ATOM 632 O O . PRO A 1 80 ? -1.923 -3.571 6.951 1.00 80.88 80 PRO A O 1
ATOM 635 N N . ILE A 1 81 ? -2.193 -1.534 6.060 1.00 83.06 81 ILE A N 1
ATOM 636 C CA . ILE A 1 81 ? -2.825 -2.017 4.826 1.00 83.06 81 ILE A CA 1
ATOM 637 C C . ILE A 1 81 ? -1.716 -2.346 3.827 1.00 83.06 81 ILE A C 1
ATOM 639 O O . ILE A 1 81 ? -0.894 -1.489 3.514 1.00 83.06 81 ILE A O 1
ATOM 643 N N . ILE A 1 82 ? -1.685 -3.582 3.333 1.00 76.88 82 ILE A N 1
ATOM 644 C CA . ILE A 1 82 ? -0.732 -4.030 2.314 1.00 76.88 82 ILE A CA 1
ATOM 645 C C . ILE A 1 82 ? -1.526 -4.351 1.054 1.00 76.88 82 ILE A C 1
ATOM 647 O O . ILE A 1 82 ? -2.432 -5.185 1.079 1.00 76.88 82 ILE A O 1
ATOM 651 N N . GLU A 1 83 ? -1.175 -3.697 -0.045 1.00 73.75 83 GLU A N 1
ATOM 652 C CA . GLU A 1 83 ? -1.685 -4.049 -1.360 1.00 73.75 83 GLU A CA 1
ATOM 653 C C . GLU A 1 83 ? -1.146 -5.428 -1.734 1.00 73.75 83 GLU A C 1
ATOM 655 O O . GLU A 1 83 ? 0.064 -5.677 -1.761 1.00 73.75 83 GLU A O 1
ATOM 660 N N . ARG A 1 84 ? -2.056 -6.351 -2.030 1.00 74.31 84 ARG A N 1
ATOM 661 C CA . ARG A 1 84 ? -1.679 -7.662 -2.536 1.00 74.31 84 ARG A CA 1
ATOM 662 C C . ARG A 1 84 ? -1.592 -7.593 -4.054 1.00 74.31 84 ARG A C 1
ATOM 664 O O . ARG A 1 84 ? -2.600 -7.727 -4.740 1.00 74.31 84 ARG A O 1
ATOM 671 N N . ILE A 1 85 ? -0.376 -7.450 -4.566 1.00 79.88 85 ILE A N 1
ATOM 672 C CA . ILE A 1 85 ? -0.109 -7.593 -5.998 1.00 79.88 85 ILE A CA 1
ATOM 673 C C . ILE A 1 85 ? 0.055 -9.081 -6.307 1.00 79.88 85 ILE A C 1
ATOM 675 O O . ILE A 1 85 ? 1.018 -9.718 -5.877 1.00 79.88 85 ILE A O 1
ATOM 679 N N . ASP A 1 86 ? -0.897 -9.641 -7.048 1.00 83.75 86 ASP A N 1
ATOM 680 C CA . ASP A 1 86 ? -0.800 -11.012 -7.535 1.00 83.75 86 ASP A CA 1
ATOM 681 C C . ASP A 1 86 ? -0.032 -11.057 -8.859 1.00 83.75 86 ASP A C 1
ATOM 683 O O . ASP A 1 86 ? -0.585 -10.857 -9.941 1.00 83.75 86 ASP A O 1
ATOM 687 N N . VAL A 1 87 ? 1.267 -11.340 -8.768 1.00 84.88 87 VAL A N 1
ATOM 688 C CA . VAL A 1 87 ? 2.136 -11.481 -9.944 1.00 84.88 87 VAL A CA 1
ATOM 689 C C . VAL A 1 87 ? 1.816 -12.718 -10.790 1.00 84.88 87 VAL A C 1
ATOM 691 O O . VAL A 1 87 ? 2.395 -12.871 -11.862 1.00 84.88 87 VAL A O 1
ATOM 694 N N . SER A 1 88 ? 0.917 -13.604 -10.335 1.00 87.44 88 SER A N 1
ATOM 695 C CA . SER A 1 88 ? 0.460 -14.740 -11.139 1.00 87.44 88 SER A CA 1
ATOM 696 C C . SER A 1 88 ? -0.488 -14.324 -12.272 1.00 87.44 88 SER A C 1
ATOM 698 O O . SER A 1 88 ? -0.658 -15.081 -13.231 1.00 87.44 88 SER A O 1
ATOM 700 N N . ASP A 1 89 ? -1.054 -13.111 -12.218 1.00 89.94 89 ASP A N 1
ATOM 701 C CA . ASP A 1 89 ? -1.899 -12.578 -13.285 1.00 89.94 89 ASP A CA 1
ATOM 702 C C . ASP A 1 89 ? -1.122 -12.528 -14.614 1.00 89.94 89 ASP A C 1
ATOM 704 O O . ASP A 1 89 ? 0.012 -12.055 -14.712 1.00 89.94 89 ASP A O 1
ATOM 708 N N . SER A 1 90 ? -1.762 -13.026 -15.671 1.00 88.94 90 SER A N 1
ATOM 709 C CA . SER A 1 90 ? -1.270 -13.017 -17.050 1.00 88.94 90 SER A CA 1
ATOM 710 C C . SER A 1 90 ? -0.716 -11.665 -17.515 1.00 88.94 90 SER A C 1
ATOM 712 O O . SER A 1 90 ? 0.267 -11.636 -18.256 1.00 88.94 90 SER A O 1
ATOM 714 N N . ARG A 1 91 ? -1.281 -10.544 -17.042 1.00 87.94 91 ARG A N 1
ATOM 715 C CA . ARG A 1 91 ? -0.832 -9.186 -17.395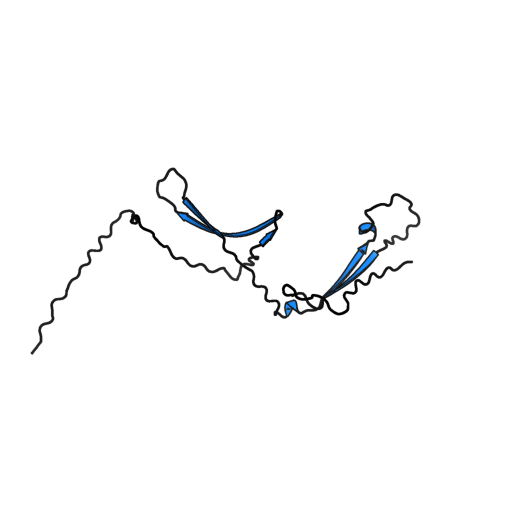 1.00 87.94 91 ARG A CA 1
ATOM 716 C C . ARG A 1 91 ? 0.618 -8.928 -16.994 1.00 87.94 91 ARG A C 1
ATOM 718 O O . ARG A 1 91 ? 1.308 -8.152 -17.649 1.00 87.94 91 ARG A O 1
ATOM 725 N N . PHE A 1 92 ? 1.093 -9.605 -15.954 1.00 87.19 92 PHE A N 1
ATOM 726 C CA . PHE A 1 92 ? 2.459 -9.481 -15.471 1.00 87.19 92 PHE A CA 1
ATOM 727 C C . PHE A 1 92 ? 3.455 -10.382 -16.192 1.00 87.19 92 PHE A C 1
ATOM 729 O O . PHE A 1 92 ? 4.650 -10.169 -16.019 1.00 87.19 92 PHE A O 1
ATOM 736 N N . HIS A 1 93 ? 2.996 -11.334 -17.009 1.00 88.50 93 HIS A N 1
ATOM 737 C CA . HIS A 1 93 ? 3.824 -12.312 -17.724 1.00 88.50 93 HIS A CA 1
ATOM 738 C C . HIS A 1 93 ? 4.149 -11.928 -19.171 1.00 88.50 93 HIS A C 1
ATOM 740 O O . HIS A 1 93 ? 4.804 -12.691 -19.876 1.00 88.50 93 HIS A O 1
ATOM 746 N N . VAL A 1 94 ? 3.695 -10.760 -19.626 1.00 87.50 94 VAL A N 1
ATOM 747 C CA . VAL A 1 94 ? 3.915 -10.294 -20.997 1.00 87.50 94 VAL A CA 1
ATOM 748 C C . VAL A 1 94 ? 5.359 -9.790 -21.151 1.00 87.50 94 VAL A C 1
ATOM 750 O O . VAL A 1 94 ? 5.749 -8.873 -20.420 1.00 87.50 94 VAL A O 1
ATOM 753 N N . PRO A 1 95 ? 6.156 -10.341 -22.091 1.00 86.00 95 PRO A N 1
ATOM 754 C CA . PRO A 1 95 ? 7.482 -9.819 -22.393 1.00 86.00 95 PRO A CA 1
ATOM 755 C C . PRO A 1 95 ? 7.405 -8.396 -22.931 1.00 86.00 95 PRO A C 1
ATOM 757 O O . PRO A 1 95 ? 6.498 -8.056 -23.693 1.00 86.00 95 PRO A O 1
ATOM 760 N N . ARG A 1 96 ? 8.381 -7.565 -22.568 1.00 80.81 96 ARG A N 1
ATOM 761 C CA . ARG A 1 96 ? 8.436 -6.174 -23.010 1.00 80.81 96 ARG A CA 1
ATOM 762 C C . ARG A 1 96 ? 9.816 -5.816 -23.522 1.00 80.81 96 ARG A C 1
ATOM 764 O O . ARG A 1 96 ? 10.828 -6.081 -22.878 1.00 80.81 96 ARG A O 1
ATOM 771 N N . GLU A 1 97 ? 9.806 -5.155 -24.666 1.00 86.06 97 GLU A N 1
ATOM 772 C CA . GLU A 1 97 ? 10.962 -4.498 -25.242 1.00 86.06 97 GLU A CA 1
ATOM 773 C C . GLU A 1 97 ? 10.791 -2.983 -25.102 1.00 86.06 97 GLU A C 1
ATOM 775 O O . GLU A 1 97 ? 9.742 -2.431 -25.440 1.00 86.06 97 GLU A O 1
ATOM 780 N N . GLU A 1 98 ? 11.820 -2.307 -24.600 1.00 85.12 98 GLU A N 1
ATOM 781 C CA . GLU A 1 98 ? 11.907 -0.851 -24.590 1.00 85.12 98 GLU A CA 1
ATOM 782 C C . GLU A 1 98 ? 13.179 -0.426 -25.319 1.00 85.12 98 GLU A C 1
ATOM 784 O O . GLU A 1 98 ? 14.285 -0.829 -24.960 1.00 85.12 98 GLU A O 1
ATOM 789 N N . ILE A 1 99 ? 13.016 0.389 -26.359 1.00 87.19 99 ILE A N 1
ATOM 790 C CA . ILE A 1 99 ? 14.123 1.024 -27.070 1.00 87.19 99 ILE A CA 1
ATOM 791 C C . ILE A 1 99 ? 14.100 2.501 -26.700 1.00 87.19 99 ILE A C 1
ATOM 793 O O . ILE A 1 99 ? 13.089 3.177 -26.897 1.00 87.19 99 ILE A O 1
ATOM 797 N N . ARG A 1 100 ? 15.215 3.007 -26.178 1.00 85.19 100 ARG A N 1
ATOM 798 C CA . ARG A 1 100 ? 15.420 4.431 -25.927 1.00 85.19 100 ARG A CA 1
ATOM 799 C C . ARG A 1 100 ? 16.619 4.949 -26.682 1.00 85.19 100 ARG A C 1
ATOM 801 O O . ARG A 1 100 ? 17.686 4.344 -26.681 1.00 85.19 100 ARG A O 1
ATOM 808 N N . GLU A 1 101 ? 16.440 6.117 -27.271 1.00 84.88 101 GLU A N 1
ATOM 809 C CA . GLU A 1 101 ? 17.525 6.890 -27.847 1.00 84.88 101 GLU A CA 1
ATOM 810 C C . GLU A 1 101 ? 17.981 7.927 -26.821 1.00 84.88 101 GLU A C 1
ATOM 812 O O . GLU A 1 101 ? 17.170 8.695 -26.305 1.00 84.88 101 GLU A O 1
ATOM 817 N N . ILE A 1 102 ? 19.271 7.933 -26.504 1.00 82.62 102 ILE A N 1
ATOM 818 C CA . ILE A 1 102 ? 19.888 8.865 -25.564 1.00 82.62 102 ILE A CA 1
ATOM 819 C C . ILE A 1 102 ? 20.854 9.744 -26.366 1.00 82.62 102 ILE A C 1
ATOM 821 O O . ILE A 1 102 ? 21.894 9.245 -26.804 1.00 82.62 102 ILE A O 1
ATOM 825 N N . PRO A 1 103 ? 20.538 11.030 -26.595 1.00 79.88 103 PRO A N 1
ATOM 826 C CA . PRO A 1 103 ? 21.470 11.958 -27.230 1.00 79.88 103 PRO A CA 1
ATOM 827 C C . PRO A 1 103 ? 22.761 12.056 -26.411 1.00 79.88 103 PRO A C 1
ATOM 829 O O . PRO A 1 103 ? 22.700 12.163 -25.185 1.00 79.88 103 PRO A O 1
ATOM 832 N N . PHE A 1 104 ? 23.932 12.058 -27.056 1.00 71.12 104 PHE A N 1
ATOM 833 C CA . PHE A 1 104 ? 25.197 12.176 -26.318 1.00 71.12 104 PHE A CA 1
ATOM 834 C C . PHE A 1 104 ? 25.343 13.523 -25.603 1.00 71.12 104 PHE A C 1
ATOM 836 O O . PHE A 1 104 ? 26.000 13.578 -24.572 1.00 71.12 104 PHE A O 1
ATOM 843 N N . GLU A 1 105 ? 24.662 14.578 -26.049 1.00 67.00 105 GLU A N 1
ATOM 844 C CA . GLU A 1 105 ? 24.580 15.858 -25.325 1.00 67.00 105 GLU A CA 1
ATOM 845 C C . GLU A 1 105 ? 24.060 15.683 -23.885 1.00 67.00 105 GLU A C 1
ATOM 847 O O . GLU A 1 105 ? 24.561 16.320 -22.963 1.00 67.00 105 GLU A O 1
ATOM 852 N N . ALA A 1 106 ? 23.119 14.755 -23.667 1.00 58.72 106 ALA A N 1
ATOM 853 C CA . ALA A 1 106 ? 22.594 14.426 -22.341 1.00 58.72 106 ALA A CA 1
ATOM 854 C C . ALA A 1 106 ? 23.555 13.559 -21.501 1.00 58.72 106 ALA A C 1
ATOM 856 O O . ALA A 1 106 ? 23.413 13.499 -20.281 1.00 58.72 106 ALA A O 1
ATOM 857 N N . LEU A 1 107 ? 24.527 12.892 -22.137 1.00 55.88 107 LEU A N 1
ATOM 858 C CA . LEU A 1 107 ? 25.550 12.055 -21.494 1.00 55.88 107 LEU A CA 1
ATOM 859 C C . LEU A 1 107 ? 26.863 12.814 -21.229 1.00 55.88 107 LEU A C 1
ATOM 861 O O . LEU A 1 107 ? 27.626 12.409 -20.358 1.00 55.88 107 LEU A O 1
ATOM 865 N N . MET A 1 108 ? 27.116 13.906 -21.957 1.00 57.41 108 MET A N 1
ATOM 866 C CA . MET A 1 108 ? 28.368 14.679 -21.947 1.00 57.41 108 MET A CA 1
ATOM 867 C C . MET A 1 108 ? 28.254 16.007 -21.172 1.00 57.41 108 MET A C 1
ATOM 869 O O . MET A 1 108 ? 29.091 16.891 -21.339 1.00 57.41 108 MET A O 1
ATOM 873 N N . MET A 1 109 ? 27.253 16.169 -20.290 1.00 53.31 109 MET A N 1
ATOM 874 C CA . MET A 1 109 ? 27.159 17.306 -19.350 1.00 53.31 109 MET A CA 1
ATOM 875 C C . MET A 1 109 ? 28.172 17.191 -18.192 1.00 53.31 109 MET A C 1
ATOM 877 O O . MET A 1 109 ? 27.832 17.261 -17.014 1.00 53.31 109 MET A O 1
ATOM 881 N N . GLY A 1 110 ? 29.436 17.000 -18.554 1.00 52.09 110 GLY A N 1
ATOM 882 C CA . GLY A 1 110 ? 30.614 17.020 -17.705 1.00 52.09 110 GLY A CA 1
ATOM 883 C C . GLY A 1 110 ? 31.814 17.233 -18.620 1.00 52.09 110 GLY A C 1
ATOM 884 O O . GLY A 1 110 ? 32.328 16.277 -19.180 1.00 52.09 110 GLY A O 1
ATOM 885 N N . ASP A 1 111 ? 32.199 18.496 -18.793 1.00 52.56 111 ASP A N 1
ATOM 886 C CA . ASP A 1 111 ? 33.359 18.975 -19.553 1.00 52.56 111 ASP A CA 1
ATOM 887 C C . ASP A 1 111 ? 33.353 18.796 -21.081 1.00 52.56 111 ASP A C 1
ATOM 889 O O . ASP A 1 111 ? 33.852 17.815 -21.621 1.00 52.56 111 ASP A O 1
ATOM 893 N N . ALA A 1 112 ? 32.954 19.852 -21.799 1.00 46.69 112 ALA A N 1
ATOM 894 C CA . ALA A 1 112 ? 33.670 20.260 -23.013 1.00 46.69 112 ALA A CA 1
ATOM 895 C C . ALA A 1 112 ? 33.367 21.723 -23.369 1.00 46.69 112 ALA A C 1
ATOM 897 O O . ALA A 1 112 ? 32.431 22.047 -24.097 1.00 46.69 112 ALA A O 1
ATOM 898 N N . HIS A 1 113 ? 34.220 22.622 -22.879 1.00 46.06 113 HIS A N 1
ATOM 899 C CA . HIS A 1 113 ? 34.537 23.833 -23.624 1.00 46.06 113 HIS A CA 1
ATOM 900 C C . HIS A 1 113 ? 35.293 23.418 -24.894 1.00 46.06 113 HIS A C 1
ATOM 902 O O . HIS A 1 113 ? 36.380 22.857 -24.788 1.00 46.06 113 HIS A O 1
ATOM 908 N N . GLY A 1 114 ? 34.778 23.764 -26.074 1.00 47.19 114 GLY A N 1
ATOM 909 C CA . GLY A 1 114 ? 35.635 23.969 -27.241 1.00 47.19 114 GLY A CA 1
ATOM 910 C C . GLY A 1 114 ? 35.217 23.285 -28.541 1.00 47.19 114 GLY A C 1
ATOM 911 O O . GLY A 1 114 ? 35.123 22.070 -28.630 1.00 47.19 114 GLY A O 1
ATOM 912 N N . HIS A 1 115 ? 35.147 24.140 -29.563 1.00 41.34 115 HIS A N 1
ATOM 913 C CA . HIS A 1 115 ? 35.322 23.882 -30.994 1.00 41.34 115 HIS A CA 1
ATOM 914 C C . HIS A 1 115 ? 34.163 23.248 -31.768 1.00 41.34 115 HIS A C 1
ATOM 916 O O . HIS A 1 115 ? 34.023 22.038 -31.893 1.00 41.34 115 HIS A O 1
ATOM 922 N N . GLY A 1 116 ? 33.394 24.133 -32.408 1.00 52.72 116 GLY A N 1
ATOM 923 C CA . GLY A 1 116 ? 32.565 23.779 -33.549 1.00 52.72 116 GLY A CA 1
ATOM 924 C C . GLY A 1 116 ? 33.382 23.544 -34.819 1.00 52.72 116 GLY A C 1
ATOM 925 O O . GLY A 1 116 ? 34.444 24.133 -35.002 1.00 52.72 116 GLY A O 1
ATOM 926 N N . HIS A 1 117 ? 32.835 22.715 -35.707 1.00 42.28 117 HIS A N 1
ATOM 927 C CA . HIS A 1 117 ? 33.023 22.756 -37.157 1.00 42.28 117 HIS A CA 1
ATOM 928 C C . HIS A 1 117 ? 31.980 21.829 -37.809 1.00 42.28 117 HIS A C 1
ATOM 930 O O . HIS A 1 117 ? 31.850 20.684 -37.399 1.00 42.28 117 HIS A O 1
ATOM 936 N N . GLY A 1 118 ? 31.275 22.311 -38.842 1.00 45.06 118 GLY A N 1
ATOM 937 C CA . GLY A 1 118 ? 30.503 21.475 -39.778 1.00 45.06 118 GLY A CA 1
ATOM 938 C C . GLY A 1 118 ? 29.054 21.191 -39.372 1.00 45.06 118 GLY A C 1
ATOM 939 O O . GLY A 1 118 ? 28.765 20.261 -38.632 1.00 45.06 118 GLY A O 1
ATOM 940 N N . ASN A 1 119 ? 28.132 21.999 -39.888 1.00 55.25 119 ASN A N 1
ATOM 941 C CA . ASN A 1 119 ? 26.697 21.874 -39.670 1.00 55.25 119 ASN A CA 1
ATOM 942 C C . ASN A 1 119 ? 26.083 20.872 -40.665 1.00 55.25 119 ASN A C 1
ATOM 944 O O . ASN A 1 119 ? 25.812 21.253 -41.799 1.00 55.25 119 ASN A O 1
ATOM 948 N N . ASP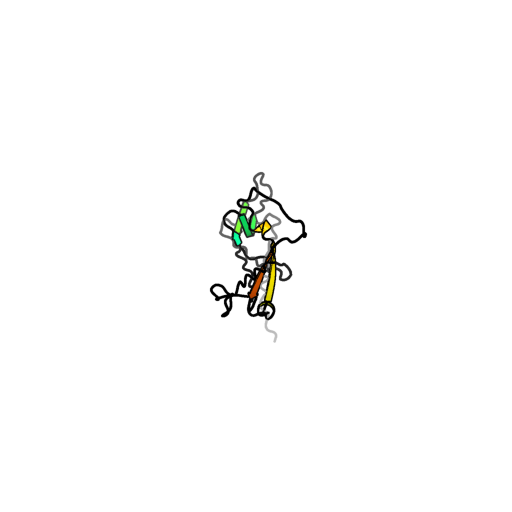 A 1 120 ? 25.841 19.638 -40.218 1.00 50.03 120 ASP A N 1
ATOM 949 C CA . ASP A 1 120 ? 24.954 18.664 -40.889 1.00 50.03 120 ASP A CA 1
ATOM 950 C C . ASP A 1 120 ? 23.707 18.333 -40.036 1.00 50.03 120 ASP A C 1
ATOM 952 O O . ASP A 1 120 ? 22.950 17.413 -40.339 1.00 50.03 120 ASP A O 1
ATOM 956 N N . GLY A 1 121 ? 23.467 19.071 -38.941 1.00 58.59 121 GLY A N 1
ATOM 957 C CA . GLY A 1 121 ? 22.327 18.839 -38.041 1.00 58.59 121 GLY A CA 1
ATOM 958 C C . GLY A 1 121 ? 22.330 17.474 -37.333 1.00 58.59 121 GLY A C 1
ATOM 959 O O . GLY A 1 121 ? 21.336 17.104 -36.708 1.00 58.59 121 GLY A O 1
ATOM 960 N N . PHE A 1 122 ? 23.421 16.711 -37.432 1.00 60.44 122 PHE A N 1
ATOM 961 C CA . PHE A 1 122 ? 23.542 15.390 -36.828 1.00 60.44 122 PHE A CA 1
ATOM 962 C C . PHE A 1 122 ? 23.938 15.496 -35.353 1.00 60.44 122 PHE A C 1
ATOM 964 O O . PHE A 1 122 ? 25.052 15.899 -35.025 1.00 60.44 122 PHE A O 1
ATOM 971 N N . VAL A 1 123 ? 23.030 15.082 -34.469 1.00 67.88 123 VAL A N 1
ATOM 972 C CA . VAL A 1 123 ? 23.314 14.888 -33.044 1.00 67.88 123 VAL A CA 1
ATOM 973 C C . VAL A 1 123 ? 23.587 13.400 -32.823 1.00 67.88 123 VAL A C 1
ATOM 975 O O . VAL A 1 123 ? 22.675 12.584 -33.011 1.00 67.88 123 VAL A O 1
ATOM 978 N N . PRO A 1 124 ? 24.814 13.001 -32.447 1.00 71.88 124 PRO A N 1
ATOM 979 C CA . PRO A 1 124 ? 25.101 11.603 -32.183 1.00 71.88 124 PRO A CA 1
ATOM 980 C C . PRO A 1 124 ? 24.245 11.128 -30.994 1.00 71.88 124 PRO A C 1
ATOM 982 O O . PRO A 1 124 ? 24.065 11.840 -29.999 1.00 71.88 124 PRO A O 1
ATOM 985 N N . LYS A 1 125 ? 23.728 9.897 -31.075 1.00 76.69 125 LYS A N 1
ATOM 986 C CA . LYS A 1 125 ? 22.864 9.289 -30.050 1.00 76.69 125 LYS A CA 1
ATOM 987 C C . LYS A 1 125 ? 23.258 7.840 -29.773 1.00 76.69 125 LYS A C 1
ATOM 989 O O . LYS A 1 125 ? 23.633 7.110 -30.689 1.00 76.69 125 LYS A O 1
ATOM 994 N N . ALA A 1 126 ? 23.152 7.422 -28.519 1.00 80.50 126 ALA A N 1
ATOM 995 C CA . ALA A 1 126 ? 23.217 6.024 -28.122 1.00 80.50 126 ALA A CA 1
ATOM 996 C C . ALA A 1 126 ? 21.816 5.406 -28.211 1.00 80.50 126 ALA A C 1
ATOM 998 O O . ALA A 1 126 ? 20.841 6.017 -27.779 1.00 80.50 126 ALA A O 1
ATOM 999 N N . ILE A 1 127 ? 21.705 4.189 -28.742 1.00 84.25 127 ILE A N 1
ATOM 1000 C CA . ILE A 1 127 ? 20.456 3.421 -28.712 1.00 84.25 127 ILE A CA 1
ATOM 1001 C C . ILE A 1 127 ? 20.592 2.359 -27.627 1.00 84.25 127 ILE A C 1
ATOM 1003 O O . ILE A 1 127 ? 21.499 1.531 -27.678 1.00 84.25 127 ILE A O 1
ATOM 1007 N N . VAL A 1 128 ? 19.697 2.396 -26.645 1.00 83.81 128 VAL A N 1
ATOM 1008 C CA . VAL A 1 128 ? 19.602 1.421 -25.561 1.00 83.81 128 VAL A CA 1
ATOM 1009 C C . VAL A 1 128 ? 18.366 0.573 -25.796 1.00 83.81 128 VAL A C 1
ATOM 1011 O O . VAL A 1 128 ? 17.252 1.087 -25.838 1.00 83.81 128 VAL A O 1
ATOM 1014 N N . ARG A 1 129 ? 18.565 -0.736 -25.930 1.00 84.88 129 ARG A N 1
ATOM 1015 C CA . ARG A 1 129 ? 17.493 -1.727 -26.014 1.00 84.88 129 ARG A CA 1
ATOM 1016 C C . ARG A 1 129 ? 17.445 -2.515 -24.710 1.00 84.88 129 ARG A C 1
ATOM 1018 O O . ARG A 1 129 ? 18.449 -3.096 -24.310 1.00 84.88 129 ARG A O 1
ATOM 1025 N N . VAL A 1 130 ? 16.287 -2.547 -24.064 1.00 83.12 130 VAL A N 1
ATOM 1026 C CA . VAL A 1 130 ? 16.024 -3.312 -22.842 1.00 83.12 130 VAL A CA 1
ATOM 1027 C C . VAL A 1 130 ? 14.962 -4.351 -23.161 1.00 83.12 130 VAL A C 1
ATOM 1029 O O . VAL A 1 130 ? 13.890 -4.007 -23.647 1.00 83.12 130 VAL A O 1
ATOM 1032 N N . ASN A 1 131 ? 15.255 -5.620 -22.882 1.00 83.38 131 ASN A N 1
ATOM 1033 C CA . ASN A 1 131 ? 14.295 -6.711 -23.014 1.00 83.38 131 ASN A CA 1
ATOM 1034 C C . ASN A 1 131 ? 14.049 -7.337 -21.646 1.00 83.38 131 ASN A C 1
ATOM 1036 O O . ASN A 1 131 ? 14.982 -7.823 -21.008 1.00 83.38 131 ASN A O 1
ATOM 1040 N N . LEU A 1 132 ? 12.789 -7.346 -21.222 1.00 83.69 132 LEU A N 1
ATOM 1041 C CA . LEU A 1 132 ? 12.338 -8.002 -20.003 1.00 83.69 132 LEU A CA 1
ATOM 1042 C C . LEU A 1 132 ? 11.411 -9.165 -20.371 1.00 83.69 132 LEU A C 1
ATOM 1044 O O . LEU A 1 132 ? 10.466 -8.963 -21.137 1.00 83.69 132 LEU A O 1
ATOM 1048 N N . PRO A 1 133 ? 11.632 -10.375 -19.827 1.00 84.06 133 PRO A N 1
ATOM 1049 C CA . PRO A 1 133 ? 10.782 -11.526 -20.125 1.00 84.06 133 PRO A CA 1
ATOM 1050 C C . PRO A 1 133 ? 9.365 -11.367 -19.564 1.00 84.06 133 PRO A C 1
ATOM 1052 O O . PRO A 1 133 ? 8.434 -11.964 -20.094 1.00 84.06 133 PRO A O 1
ATOM 1055 N N . LYS A 1 134 ? 9.203 -10.572 -18.502 1.00 85.19 134 LYS A N 1
ATOM 1056 C CA . LYS A 1 134 ? 7.926 -10.270 -17.852 1.00 85.19 134 LYS A CA 1
ATOM 1057 C C . LYS A 1 134 ? 8.025 -8.989 -17.009 1.00 85.19 134 LYS A C 1
ATOM 1059 O O . LYS A 1 134 ? 9.123 -8.457 -16.838 1.00 85.19 134 LYS A O 1
ATOM 1064 N N . PHE A 1 135 ? 6.903 -8.495 -16.484 1.00 82.75 135 PHE A N 1
ATOM 1065 C CA . PHE A 1 135 ? 6.830 -7.266 -15.677 1.00 82.75 135 PHE A CA 1
ATOM 1066 C C . PHE A 1 135 ? 6.611 -7.527 -14.177 1.00 82.75 135 PHE A C 1
ATOM 1068 O O . PHE A 1 135 ? 7.057 -6.734 -13.353 1.00 82.75 135 PHE A O 1
ATOM 1075 N N . GLY A 1 136 ? 5.960 -8.633 -13.803 1.00 84.62 136 GLY A N 1
ATOM 1076 C CA . GLY A 1 136 ? 5.801 -9.014 -12.397 1.00 84.62 136 GLY A CA 1
ATOM 1077 C C . GLY A 1 136 ? 6.903 -9.951 -11.933 1.00 84.62 136 GLY A C 1
ATOM 1078 O O . GLY A 1 136 ? 7.086 -11.039 -12.485 1.00 84.62 136 GLY A O 1
ATOM 1079 N N . TYR A 1 137 ? 7.595 -9.536 -10.879 1.00 85.50 137 TYR A N 1
ATOM 1080 C CA . TYR A 1 137 ? 8.594 -10.336 -10.182 1.00 85.50 137 TYR A CA 1
ATOM 1081 C C . TYR A 1 137 ? 8.253 -10.372 -8.702 1.00 85.50 137 TYR A C 1
ATOM 1083 O O . TYR A 1 137 ? 7.819 -9.366 -8.135 1.00 85.50 137 TYR A O 1
ATOM 1091 N N . VAL A 1 138 ? 8.472 -11.517 -8.062 1.00 85.62 138 VAL A N 1
ATOM 1092 C CA . VAL A 1 138 ? 8.443 -11.573 -6.599 1.00 85.62 138 VAL A CA 1
ATOM 1093 C C . VAL A 1 138 ? 9.771 -11.106 -6.018 1.00 85.62 138 VAL A C 1
ATOM 1095 O O . VAL A 1 138 ? 10.817 -11.111 -6.669 1.00 85.62 138 VAL A O 1
ATOM 1098 N N . ARG A 1 139 ? 9.752 -10.704 -4.747 1.00 79.56 139 ARG A N 1
ATOM 1099 C CA . ARG A 1 139 ? 10.971 -10.322 -4.035 1.00 79.56 139 ARG A CA 1
ATOM 1100 C C . ARG A 1 139 ? 11.991 -11.464 -4.068 1.00 79.56 139 ARG A C 1
ATOM 1102 O O . ARG A 1 139 ? 11.689 -12.579 -3.655 1.00 79.56 139 ARG A O 1
ATOM 1109 N N . GLY A 1 140 ? 13.209 -11.148 -4.503 1.00 82.25 140 GLY A N 1
ATOM 1110 C CA . GLY A 1 140 ? 14.302 -12.118 -4.615 1.00 82.25 140 GLY A CA 1
ATOM 1111 C C . GLY A 1 140 ? 14.254 -12.972 -5.883 1.00 82.25 140 GLY A C 1
ATOM 1112 O O . GLY A 1 140 ? 15.175 -13.751 -6.110 1.00 82.25 140 GLY A O 1
ATOM 1113 N N . GLU A 1 141 ? 13.230 -12.814 -6.725 1.00 81.88 141 GLU A N 1
ATOM 1114 C CA . GLU A 1 141 ? 13.212 -13.426 -8.046 1.00 81.88 141 GLU A CA 1
ATOM 1115 C C . GLU A 1 141 ? 14.263 -12.771 -8.940 1.00 81.88 141 GLU A C 1
ATOM 1117 O O . GLU A 1 141 ? 14.392 -11.546 -9.005 1.00 81.88 141 GLU A O 1
ATOM 1122 N N . PHE A 1 142 ? 15.030 -13.602 -9.641 1.00 77.06 142 PHE A N 1
ATOM 1123 C CA . PHE A 1 142 ? 15.990 -13.111 -10.610 1.00 77.06 142 PHE A CA 1
ATOM 1124 C C . PHE A 1 142 ? 15.243 -12.603 -11.841 1.00 77.06 142 PHE A C 1
ATOM 1126 O O . PHE A 1 142 ? 14.633 -13.378 -12.572 1.00 77.06 142 PHE A O 1
ATOM 1133 N N . ALA A 1 143 ? 15.330 -11.300 -12.101 1.00 69.50 143 ALA A N 1
ATOM 1134 C CA . ALA A 1 143 ? 14.685 -10.696 -13.263 1.00 69.50 143 ALA A CA 1
ATOM 1135 C C . ALA A 1 143 ? 15.378 -11.021 -14.604 1.00 69.50 143 ALA A C 1
ATOM 1137 O O . ALA A 1 143 ? 14.984 -10.501 -15.646 1.00 69.50 143 ALA A O 1
ATOM 1138 N N . GLY A 1 144 ? 16.436 -11.841 -14.595 1.00 59.69 144 GLY A N 1
ATOM 1139 C CA . GLY A 1 144 ? 17.305 -12.039 -15.744 1.00 59.69 144 GLY A CA 1
ATOM 1140 C C . GLY A 1 144 ? 17.111 -13.308 -16.551 1.00 59.69 144 GLY A C 1
ATOM 1141 O O . GLY A 1 144 ? 17.214 -14.418 -16.041 1.00 59.69 144 GLY A O 1
ATOM 1142 N N . GLY A 1 145 ? 16.943 -13.125 -17.860 1.00 47.53 145 GLY A N 1
ATOM 1143 C CA . GLY A 1 145 ? 17.239 -14.143 -18.866 1.00 47.53 145 GLY A CA 1
ATOM 1144 C C . GLY A 1 145 ? 18.682 -14.027 -19.368 1.00 47.53 145 GLY A C 1
ATOM 1145 O O . GLY A 1 145 ? 19.358 -13.032 -19.118 1.00 47.53 145 GLY A O 1
ATOM 1146 N N . ALA A 1 146 ? 19.140 -15.029 -20.126 1.00 41.59 146 ALA A N 1
ATOM 1147 C CA . ALA A 1 146 ? 20.503 -15.191 -20.659 1.00 41.59 146 ALA A CA 1
ATOM 1148 C C . ALA A 1 146 ? 21.043 -14.045 -21.555 1.00 41.59 146 ALA A C 1
ATOM 1150 O O . ALA A 1 146 ? 22.136 -14.158 -22.099 1.00 41.59 146 ALA A O 1
ATOM 1151 N N . TRP A 1 147 ? 20.296 -12.953 -21.716 1.00 40.16 147 TRP A N 1
ATOM 1152 C CA . TRP A 1 147 ? 20.633 -11.790 -22.529 1.00 40.16 147 TRP A CA 1
ATOM 1153 C C . TRP A 1 147 ? 20.111 -10.512 -21.855 1.00 40.16 147 TRP A C 1
ATOM 1155 O O . TRP A 1 147 ? 19.221 -9.844 -22.377 1.00 40.16 147 TRP A O 1
ATOM 1165 N N . TRP A 1 148 ? 20.681 -10.113 -20.714 1.00 38.75 148 TRP A N 1
ATOM 1166 C CA . TRP A 1 148 ? 20.724 -8.681 -20.382 1.00 38.75 148 TRP A CA 1
ATOM 1167 C C . TRP A 1 148 ? 21.723 -8.011 -21.327 1.00 38.75 148 TRP A C 1
ATOM 1169 O O . TRP A 1 148 ? 22.850 -7.691 -20.965 1.00 38.75 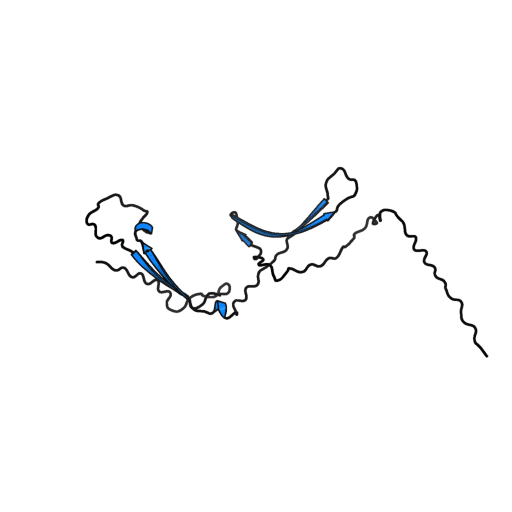148 TRP A O 1
ATOM 1179 N N . GLY A 1 149 ? 21.343 -7.893 -22.593 1.00 39.50 149 GLY A N 1
ATOM 1180 C CA . GLY A 1 149 ? 22.127 -7.188 -23.587 1.00 39.50 149 GLY A CA 1
ATOM 1181 C C . GLY A 1 149 ? 21.748 -5.721 -23.550 1.00 39.50 149 GLY A C 1
ATOM 1182 O O . GLY A 1 149 ? 20.832 -5.323 -24.261 1.00 39.50 149 GLY A O 1
ATOM 1183 N N . VAL A 1 150 ? 22.461 -4.905 -22.772 1.00 38.62 150 VAL A N 1
ATOM 1184 C CA . VAL A 1 150 ? 22.564 -3.481 -23.112 1.00 38.62 150 VAL A CA 1
ATOM 1185 C C . VAL A 1 150 ? 23.445 -3.422 -24.357 1.00 38.62 150 VAL A C 1
ATOM 1187 O O . VAL A 1 150 ? 24.665 -3.313 -24.281 1.00 38.62 150 VAL A O 1
ATOM 1190 N N . SER A 1 151 ? 22.837 -3.596 -25.527 1.00 38.47 151 SER A N 1
ATOM 1191 C CA . SER A 1 151 ? 23.535 -3.401 -26.792 1.00 38.47 151 SER A CA 1
ATOM 1192 C C . SER A 1 151 ? 23.600 -1.907 -27.064 1.00 38.47 151 SER A C 1
ATOM 1194 O O . SER A 1 151 ? 22.652 -1.331 -27.586 1.00 38.47 151 SER A O 1
ATOM 1196 N N . ILE A 1 152 ? 24.715 -1.282 -26.690 1.00 37.59 152 ILE A N 1
ATOM 1197 C CA . ILE A 1 152 ? 25.044 0.071 -27.134 1.00 37.59 152 ILE A CA 1
ATOM 1198 C C . ILE A 1 152 ? 25.536 -0.060 -28.573 1.00 37.59 152 ILE A C 1
ATOM 1200 O O . ILE A 1 152 ? 26.684 -0.424 -28.819 1.00 37.59 152 ILE A O 1
ATOM 1204 N N . ALA A 1 153 ? 24.656 0.194 -29.535 1.00 38.44 153 ALA A N 1
ATOM 1205 C CA . ALA A 1 153 ? 25.086 0.407 -30.907 1.00 38.44 153 ALA A CA 1
ATOM 1206 C C . ALA A 1 153 ? 25.483 1.880 -31.047 1.00 38.44 153 ALA A C 1
ATOM 1208 O O . ALA A 1 153 ? 24.624 2.756 -31.135 1.00 38.44 153 ALA A O 1
ATOM 1209 N N . THR A 1 154 ? 26.784 2.165 -31.043 1.00 38.22 154 THR A N 1
ATOM 1210 C CA . THR A 1 154 ? 27.311 3.430 -31.557 1.00 38.22 154 THR A CA 1
ATOM 1211 C C . THR A 1 154 ? 27.479 3.286 -33.062 1.00 38.22 154 THR A C 1
ATOM 1213 O O . THR A 1 154 ? 28.281 2.485 -33.533 1.00 38.22 154 THR A O 1
ATOM 1216 N N . TRP A 1 155 ? 26.706 4.040 -33.842 1.00 38.62 155 TRP A N 1
ATOM 1217 C CA . TRP A 1 155 ? 27.021 4.240 -35.254 1.00 38.62 155 TRP A CA 1
ATOM 1218 C C . TRP A 1 155 ? 27.740 5.573 -35.410 1.00 38.62 155 TRP A C 1
ATOM 1220 O O . TRP A 1 155 ? 27.217 6.621 -35.038 1.00 38.62 155 TRP A O 1
ATOM 1230 N N . SER A 1 156 ? 28.955 5.489 -35.946 1.00 38.84 156 SER A N 1
ATOM 1231 C CA . SER A 1 156 ? 29.733 6.612 -36.452 1.00 38.84 156 SER A CA 1
ATOM 1232 C C . SER A 1 156 ? 29.519 6.690 -37.964 1.00 38.84 156 SER A C 1
ATOM 1234 O O . SER A 1 156 ? 29.625 5.688 -38.676 1.00 38.84 156 SER A O 1
ATOM 1236 N N . ARG A 1 157 ? 29.228 7.897 -38.440 1.00 34.78 157 ARG A N 1
ATOM 1237 C CA . ARG A 1 157 ? 29.740 8.406 -39.707 1.00 34.78 157 ARG A CA 1
ATOM 1238 C C . ARG A 1 157 ? 30.381 9.749 -39.426 1.00 34.78 157 ARG A C 1
ATOM 1240 O O . ARG A 1 157 ? 29.813 10.473 -38.582 1.00 34.78 157 ARG A O 1
#

Sequence (157 aa):
MTLPTPPRDDGEEDVKKSKGPITLDAKQHSFEFEFVIPNNLELPSFMELFKEGMIRYTLTCVHDKAHTLGGSSKCEYNVPIIERIDVSDSRFHVPREEIREIPFEALMMGDAHGHGHGNDGFVPKAIVRVNLPKFGYVRGEFAGGAWWGVSIATWSR